Protein AF-A0A8I2G574-F1 (afdb_monomer_lite)

Secondary structure (DSSP, 8-state):
--GGGPPPP----EEEEEEEEEEE----BTTTEEEEEEEEEEEEEESS-EEEEEEEEEEEEES--SS-------TTPPP-PPPPTT--

Structure (mmCIF, N/CA/C/O backbone):
data_AF-A0A8I2G574-F1
#
_entry.id   AF-A0A8I2G574-F1
#
loop_
_atom_site.group_PDB
_atom_site.id
_atom_site.type_symbol
_atom_site.label_atom_id
_atom_site.label_alt_id
_atom_site.label_comp_id
_atom_site.label_asym_id
_atom_site.label_entity_id
_atom_site.label_seq_id
_atom_site.pdbx_PDB_ins_code
_atom_site.Cartn_x
_atom_site.Cartn_y
_atom_site.Cartn_z
_atom_site.occupancy
_atom_site.B_iso_or_equiv
_atom_site.auth_seq_id
_atom_site.auth_comp_id
_atom_site.auth_asym_id
_atom_site.auth_atom_id
_atom_site.pdbx_PDB_model_num
ATOM 1 N N . ASN A 1 1 ? 28.322 -21.312 -17.704 1.00 73.88 1 ASN A N 1
ATOM 2 C CA . ASN A 1 1 ? 28.218 -20.387 -16.556 1.00 73.88 1 ASN A CA 1
ATOM 3 C C . ASN A 1 1 ? 27.033 -19.463 -16.795 1.00 73.88 1 ASN A C 1
ATOM 5 O O . ASN A 1 1 ? 26.823 -19.087 -17.936 1.00 73.88 1 ASN A O 1
ATOM 9 N N . GLY A 1 2 ? 26.204 -19.183 -15.783 1.00 85.62 2 GLY A N 1
ATOM 10 C CA . GLY A 1 2 ? 24.964 -18.395 -15.954 1.00 85.62 2 GLY A CA 1
ATOM 11 C C . GLY A 1 2 ? 25.159 -16.875 -15.909 1.00 85.62 2 GLY A C 1
ATOM 12 O O . GLY A 1 2 ? 24.363 -16.138 -16.474 1.00 85.62 2 GLY A O 1
ATOM 13 N N . TRP A 1 3 ? 26.249 -16.425 -15.287 1.00 87.12 3 TRP A N 1
ATOM 14 C CA . TRP A 1 3 ? 26.593 -15.013 -15.098 1.00 87.12 3 TRP A CA 1
ATOM 15 C C . TRP A 1 3 ? 26.874 -14.260 -16.403 1.00 87.12 3 TRP A C 1
ATOM 17 O O . TRP A 1 3 ? 26.622 -13.067 -16.476 1.00 87.12 3 TRP A O 1
ATOM 27 N N . ASP A 1 4 ? 27.303 -14.962 -17.453 1.00 90.25 4 ASP A N 1
ATOM 28 C CA . ASP A 1 4 ? 27.568 -14.357 -18.766 1.00 90.25 4 ASP A CA 1
ATOM 29 C C . ASP A 1 4 ? 26.281 -13.896 -19.489 1.00 90.25 4 ASP A C 1
ATOM 31 O O . ASP A 1 4 ? 26.365 -13.209 -20.499 1.00 90.25 4 ASP A O 1
ATOM 35 N N . ASN A 1 5 ? 25.094 -14.279 -18.993 1.00 90.38 5 ASN A N 1
ATOM 36 C CA . ASN A 1 5 ? 23.782 -13.878 -19.524 1.00 90.38 5 ASN A CA 1
ATOM 37 C C . ASN A 1 5 ? 22.935 -13.147 -18.463 1.00 90.38 5 ASN A C 1
ATOM 39 O O . ASN A 1 5 ? 21.707 -13.250 -18.461 1.00 90.38 5 ASN A O 1
ATOM 43 N N . GLN A 1 6 ? 23.580 -12.479 -17.504 1.00 91.75 6 GLN A N 1
ATOM 44 C CA . GLN A 1 6 ? 22.875 -11.653 -16.525 1.00 91.75 6 GLN A CA 1
ATOM 45 C C . GLN A 1 6 ? 22.231 -10.421 -17.181 1.00 91.75 6 GLN A C 1
ATOM 47 O O . GLN A 1 6 ? 22.564 -10.051 -18.303 1.00 91.75 6 GLN A O 1
ATOM 52 N N . ILE A 1 7 ? 21.328 -9.764 -16.455 1.00 90.25 7 ILE A N 1
ATOM 53 C CA . ILE A 1 7 ? 20.789 -8.462 -16.861 1.00 90.25 7 ILE A CA 1
ATOM 54 C C . ILE A 1 7 ? 21.910 -7.413 -16.787 1.00 90.25 7 ILE A C 1
ATOM 56 O O . ILE A 1 7 ? 22.692 -7.400 -15.830 1.00 90.25 7 ILE A O 1
ATOM 60 N N . ASP A 1 8 ? 21.979 -6.549 -17.800 1.00 90.19 8 ASP A N 1
ATOM 61 C CA . ASP A 1 8 ? 22.951 -5.460 -17.879 1.00 90.19 8 ASP A CA 1
ATOM 62 C C . ASP A 1 8 ? 22.701 -4.377 -16.818 1.00 90.19 8 ASP A C 1
ATOM 64 O O . ASP A 1 8 ? 21.582 -4.161 -16.347 1.00 90.19 8 ASP A O 1
ATOM 68 N N . THR A 1 9 ? 23.763 -3.665 -16.444 1.00 92.75 9 THR A N 1
ATOM 69 C CA . THR A 1 9 ? 23.671 -2.539 -15.508 1.00 92.75 9 THR A CA 1
ATOM 70 C C . THR A 1 9 ? 23.039 -1.321 -16.184 1.00 92.75 9 THR A C 1
ATOM 72 O O . THR A 1 9 ? 23.575 -0.808 -17.165 1.00 92.75 9 THR A O 1
ATOM 75 N N . GLU A 1 10 ? 21.972 -0.785 -15.590 1.00 91.50 10 GLU A N 1
ATOM 76 C CA . GLU A 1 10 ? 21.320 0.465 -15.998 1.00 91.50 10 GLU A CA 1
ATOM 77 C C . GLU A 1 10 ? 21.044 1.352 -14.768 1.00 91.50 10 GLU A C 1
ATOM 79 O O . GLU A 1 10 ? 20.784 0.854 -13.670 1.00 91.50 10 GLU A O 1
ATOM 84 N N . LEU A 1 11 ? 21.100 2.679 -14.929 1.00 94.12 11 LEU A N 1
ATOM 85 C CA . LEU A 1 11 ? 20.669 3.614 -13.886 1.00 94.12 11 LEU A CA 1
ATOM 86 C C . LEU A 1 11 ? 19.150 3.518 -13.702 1.00 94.12 11 LEU A C 1
ATOM 88 O O . LEU A 1 11 ? 18.410 3.917 -14.591 1.00 94.12 11 LEU A O 1
ATOM 92 N N . GLY A 1 12 ? 18.679 3.060 -12.543 1.00 93.69 12 GLY A N 1
ATOM 93 C CA . GLY A 1 12 ? 17.249 3.000 -12.227 1.00 93.69 12 GLY A CA 1
ATOM 94 C C . GLY A 1 12 ? 16.699 4.311 -11.655 1.00 93.69 12 GLY A C 1
ATOM 95 O O . GLY A 1 12 ? 17.223 4.822 -10.667 1.00 93.69 12 GLY A O 1
ATOM 96 N N . ILE A 1 13 ? 15.614 4.828 -12.236 1.00 95.00 13 ILE A N 1
ATOM 97 C CA . ILE A 1 13 ? 14.851 5.977 -11.724 1.00 95.00 13 ILE A CA 1
ATOM 98 C C . ILE A 1 13 ? 13.363 5.623 -11.743 1.00 95.00 13 ILE A C 1
ATOM 100 O O . ILE A 1 13 ? 12.857 5.117 -12.746 1.00 95.00 13 ILE A O 1
ATOM 104 N N . ALA A 1 14 ? 12.654 5.914 -10.650 1.00 93.94 14 ALA A N 1
ATOM 105 C CA . ALA A 1 14 ? 11.211 5.720 -10.551 1.00 93.94 14 ALA A CA 1
ATOM 106 C C . ALA A 1 14 ? 10.537 6.842 -9.748 1.00 93.94 14 ALA A C 1
ATOM 108 O O . ALA A 1 14 ? 11.056 7.289 -8.726 1.00 93.94 14 ALA A O 1
ATOM 109 N N . PHE A 1 15 ? 9.352 7.249 -10.199 1.00 93.75 15 PHE A N 1
ATOM 110 C CA . PHE A 1 15 ? 8.397 8.056 -9.447 1.00 93.75 15 PHE A CA 1
ATOM 111 C C . PHE A 1 15 ? 7.330 7.134 -8.872 1.00 93.75 15 PHE A C 1
ATOM 113 O O . PHE A 1 15 ? 6.777 6.310 -9.600 1.00 93.75 15 PHE A O 1
ATOM 120 N N . ILE A 1 16 ? 7.047 7.267 -7.580 1.00 92.62 16 ILE A N 1
ATOM 121 C CA . ILE A 1 16 ? 6.126 6.389 -6.857 1.00 92.62 16 ILE A CA 1
ATOM 122 C C . ILE A 1 16 ? 5.154 7.255 -6.065 1.00 92.62 16 ILE A C 1
ATOM 124 O O . ILE A 1 16 ? 5.564 8.213 -5.412 1.00 92.62 16 ILE A O 1
ATOM 128 N N . TYR A 1 17 ? 3.870 6.917 -6.141 1.00 89.75 17 TYR A N 1
ATOM 129 C CA . TYR A 1 17 ? 2.805 7.550 -5.376 1.00 89.75 17 TYR A CA 1
ATOM 130 C C . TYR A 1 17 ? 1.889 6.479 -4.791 1.00 89.75 17 TYR A C 1
ATOM 132 O O . TYR A 1 17 ? 1.475 5.567 -5.506 1.00 89.75 17 TYR A O 1
ATOM 140 N N . ASP A 1 18 ? 1.550 6.604 -3.512 1.00 88.62 18 ASP A N 1
ATOM 141 C CA . ASP A 1 18 ? 0.595 5.734 -2.83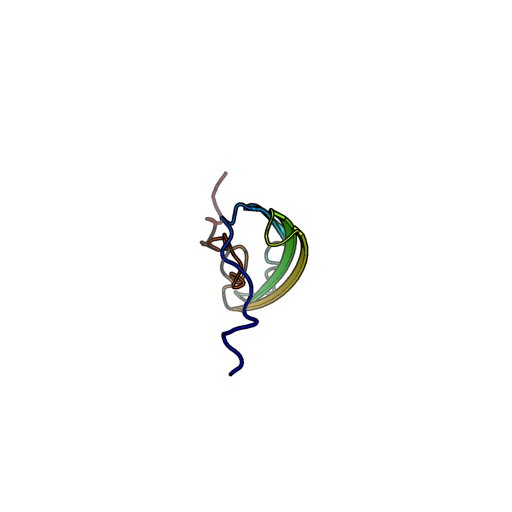2 1.00 88.62 18 ASP A CA 1
ATOM 142 C C . ASP A 1 18 ? -0.367 6.573 -1.993 1.00 88.62 18 ASP A C 1
ATOM 144 O O . ASP A 1 18 ? -0.015 7.642 -1.486 1.00 88.62 18 ASP A O 1
ATOM 148 N N . ARG A 1 19 ? -1.611 6.111 -1.880 1.00 87.69 19 ARG A N 1
ATO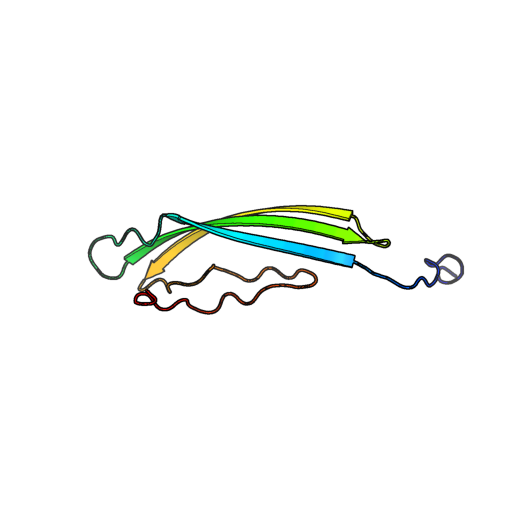M 149 C CA . ARG A 1 19 ? -2.660 6.808 -1.144 1.00 87.69 19 ARG A CA 1
ATOM 150 C C . ARG A 1 19 ? -3.532 5.823 -0.391 1.00 87.69 19 ARG A C 1
ATOM 152 O O . ARG A 1 19 ? -4.083 4.895 -0.978 1.00 87.69 19 ARG A O 1
ATOM 159 N N . LYS A 1 20 ? -3.737 6.097 0.897 1.00 88.31 20 LYS A N 1
ATOM 160 C CA . LYS A 1 20 ? -4.641 5.346 1.771 1.00 88.31 20 LYS A CA 1
ATOM 161 C C . LYS A 1 20 ? -5.866 6.162 2.165 1.00 88.31 20 LYS A C 1
ATOM 163 O O . LYS A 1 20 ? -5.796 7.383 2.307 1.00 88.31 20 LYS A O 1
ATOM 168 N N . TYR A 1 21 ? -6.980 5.470 2.369 1.00 87.31 21 TYR A N 1
ATOM 169 C CA . TYR A 1 21 ? -8.219 6.029 2.900 1.00 87.31 21 TYR A CA 1
ATOM 170 C C . TYR A 1 21 ? -8.818 5.074 3.929 1.00 87.31 21 TYR A C 1
ATOM 172 O O . TYR A 1 21 ? -8.980 3.888 3.650 1.00 87.31 21 TYR A O 1
ATOM 180 N N . ARG A 1 22 ? -9.206 5.595 5.095 1.00 85.56 22 ARG A N 1
ATOM 181 C CA . ARG A 1 22 ? -10.022 4.861 6.068 1.00 85.56 22 ARG A CA 1
ATOM 182 C C . ARG A 1 22 ? -11.494 5.099 5.725 1.00 85.56 22 ARG A C 1
ATOM 184 O O . ARG A 1 22 ? -11.971 6.222 5.848 1.00 85.56 22 ARG A O 1
ATOM 191 N N . LEU A 1 23 ? -12.188 4.075 5.226 1.00 77.94 23 LEU A N 1
ATOM 192 C CA . LEU A 1 23 ? -13.583 4.196 4.770 1.00 77.94 23 LEU A CA 1
ATOM 193 C C . LEU A 1 23 ? -14.585 4.101 5.918 1.00 77.94 23 LEU A C 1
ATOM 195 O O . LEU A 1 23 ? -15.623 4.755 5.896 1.00 77.94 23 LEU A O 1
ATOM 199 N N . VAL A 1 24 ? -14.272 3.262 6.901 1.00 70.06 24 VAL A N 1
ATOM 200 C CA . VAL A 1 24 ? -15.092 3.049 8.089 1.00 70.06 24 VAL A CA 1
ATOM 201 C C . VAL A 1 24 ? -14.214 3.426 9.274 1.00 70.06 24 VAL A C 1
ATOM 203 O O . VAL A 1 24 ? -13.377 2.611 9.649 1.00 70.06 24 VAL A O 1
ATOM 206 N N . PRO A 1 25 ? -14.285 4.666 9.792 1.00 64.75 25 PRO A N 1
ATOM 207 C CA . PRO A 1 25 ? -13.632 5.001 11.052 1.00 64.75 25 PRO A CA 1
ATOM 208 C C . PRO A 1 25 ? -14.243 4.150 12.169 1.00 64.75 25 PRO A C 1
ATOM 210 O O . PRO A 1 25 ? -15.419 3.800 12.070 1.00 64.75 25 PRO A O 1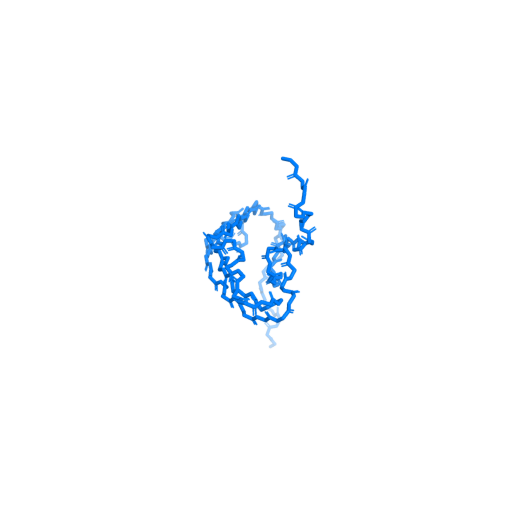
ATOM 213 N N . ASP A 1 26 ? -13.428 3.801 13.170 1.00 64.25 26 ASP A N 1
ATOM 214 C CA . ASP A 1 26 ? -13.737 2.823 14.221 1.00 64.25 26 ASP A CA 1
ATOM 215 C C . ASP A 1 26 ? -15.218 2.832 14.633 1.00 64.25 26 ASP A C 1
ATOM 217 O O . ASP A 1 26 ? -15.699 3.749 15.307 1.00 64.25 26 ASP A O 1
ATOM 221 N N . LEU A 1 27 ? -15.960 1.811 14.191 1.00 63.62 27 LEU A N 1
ATOM 222 C CA . LEU A 1 27 ? -17.319 1.584 14.665 1.00 63.62 27 LEU A CA 1
ATOM 223 C C . LEU A 1 27 ? -17.195 0.903 16.021 1.00 63.62 27 LEU A C 1
ATOM 225 O O . LEU A 1 27 ? -17.247 -0.323 16.117 1.00 63.62 27 LEU A O 1
ATOM 229 N N . GLY A 1 28 ? -17.005 1.713 17.061 1.00 58.56 28 GLY A N 1
ATOM 230 C CA . GLY A 1 28 ? -16.962 1.226 18.430 1.00 58.56 28 GLY A CA 1
ATOM 231 C C . GLY A 1 28 ? -18.225 0.421 18.742 1.00 58.56 28 GLY A C 1
ATOM 232 O O . GLY A 1 28 ? -19.336 0.957 18.772 1.00 58.56 28 GLY A O 1
ATOM 233 N N . PHE A 1 29 ? -18.064 -0.879 18.976 1.00 62.00 29 PHE A N 1
ATOM 234 C CA . PHE A 1 29 ? -19.102 -1.710 19.579 1.00 62.00 29 PHE A CA 1
ATOM 235 C C . PHE A 1 29 ? -18.910 -1.678 21.098 1.00 62.00 29 PHE A C 1
ATOM 237 O O . PHE A 1 29 ? -17.800 -1.454 21.571 1.00 62.00 29 PHE A O 1
ATOM 244 N N . SER A 1 30 ? -19.982 -1.877 21.877 1.00 56.78 30 SER A N 1
ATOM 245 C CA . SER A 1 30 ? -19.999 -1.656 23.336 1.00 56.78 30 SER A CA 1
ATOM 246 C C . SER A 1 30 ? -18.671 -2.011 24.043 1.00 56.78 30 SER A C 1
ATOM 248 O O . SER A 1 30 ? -18.303 -3.186 24.118 1.00 56.78 30 SER A O 1
ATOM 250 N N . GLY A 1 31 ? -17.958 -1.012 24.576 1.00 67.94 31 GLY A N 1
ATOM 251 C CA . GLY A 1 31 ? -16.627 -1.188 25.176 1.00 67.94 31 GLY A CA 1
ATOM 252 C C . GLY A 1 31 ? -15.490 -0.658 24.293 1.00 67.94 31 GLY A C 1
ATOM 253 O O . GLY A 1 31 ? -15.689 0.289 23.546 1.00 67.94 31 GLY A O 1
ATOM 254 N N . GLN A 1 32 ? -14.287 -1.236 24.417 1.00 80.38 32 GLN A N 1
ATOM 255 C CA . GLN A 1 32 ? -13.100 -0.853 23.629 1.00 80.38 32 GLN A CA 1
ATOM 256 C C . GLN A 1 32 ? -12.941 -1.695 22.344 1.00 80.38 32 GLN A C 1
ATOM 258 O O . GLN A 1 32 ? -11.884 -1.660 21.729 1.00 80.38 32 GLN A O 1
ATOM 263 N N . TRP A 1 33 ? -13.928 -2.504 21.946 1.00 84.25 33 TRP A N 1
ATOM 264 C CA . TRP A 1 33 ? -13.837 -3.295 20.711 1.00 84.25 33 TRP A CA 1
ATOM 265 C C . TRP A 1 33 ? -14.155 -2.434 19.490 1.00 84.25 33 TRP A C 1
ATOM 267 O O . TRP A 1 33 ? -15.202 -1.789 19.451 1.00 84.25 33 TRP A O 1
ATOM 277 N N . GLY A 1 34 ? -13.283 -2.495 18.487 1.00 86.19 34 GLY A N 1
ATOM 278 C CA . GLY A 1 34 ? -13.384 -1.704 17.270 1.00 86.19 34 GLY A CA 1
ATOM 279 C C . GLY A 1 34 ? -13.310 -2.534 15.996 1.00 86.19 34 GLY A C 1
ATOM 280 O O . GLY A 1 34 ? -12.729 -3.628 15.975 1.00 86.19 34 GLY A O 1
ATOM 281 N N . VAL A 1 35 ? -13.904 -2.001 14.929 1.00 87.00 35 VAL A N 1
ATOM 282 C CA . VAL A 1 35 ? -13.761 -2.516 13.562 1.00 87.00 35 VAL A CA 1
ATOM 283 C C . VAL A 1 35 ? -13.530 -1.351 12.612 1.00 87.00 35 VAL A C 1
ATOM 285 O O . VAL A 1 35 ? -14.228 -0.338 12.686 1.00 87.00 35 VAL A O 1
ATOM 288 N N . ASP A 1 36 ? -12.585 -1.505 11.691 1.00 87.19 36 ASP A N 1
ATOM 289 C CA . ASP A 1 36 ? -12.370 -0.524 10.635 1.00 87.19 36 ASP A CA 1
ATOM 290 C C . ASP A 1 36 ? -11.974 -1.164 9.302 1.00 87.19 36 ASP A C 1
ATOM 292 O O . ASP A 1 36 ? -11.762 -2.376 9.169 1.00 87.19 36 ASP A O 1
ATOM 296 N N . THR A 1 37 ? -11.969 -0.336 8.261 1.00 89.62 37 THR A N 1
ATOM 297 C CA . THR A 1 37 ? -11.543 -0.742 6.923 1.00 89.62 37 THR A CA 1
ATOM 298 C C . THR A 1 37 ? -10.739 0.366 6.270 1.00 89.62 37 THR A C 1
ATOM 300 O O . THR A 1 37 ? -11.192 1.511 6.165 1.00 89.62 37 THR A O 1
ATOM 303 N N . ILE A 1 38 ? -9.557 -0.002 5.790 1.00 89.56 38 ILE A N 1
ATOM 304 C CA . ILE A 1 38 ? -8.627 0.862 5.075 1.00 89.56 38 ILE A CA 1
ATOM 305 C C . ILE A 1 38 ? -8.502 0.350 3.646 1.00 89.56 38 ILE A C 1
ATOM 307 O O . ILE A 1 38 ? -8.307 -0.838 3.403 1.00 89.56 38 ILE A O 1
ATOM 311 N N . ILE A 1 39 ? -8.594 1.256 2.685 1.00 90.38 39 ILE A N 1
ATOM 312 C CA . ILE A 1 39 ? -8.268 0.984 1.289 1.00 90.38 39 ILE A CA 1
ATOM 313 C C . ILE A 1 39 ? -6.995 1.727 0.915 1.00 90.38 39 ILE A C 1
ATOM 315 O O . ILE A 1 39 ? -6.700 2.789 1.463 1.00 90.38 39 ILE A O 1
ATOM 319 N N . ASN A 1 40 ? -6.249 1.187 -0.039 1.00 90.12 40 ASN A N 1
ATOM 320 C CA . ASN A 1 40 ? -5.095 1.860 -0.612 1.00 90.12 40 ASN A CA 1
ATOM 321 C C . ASN A 1 40 ? -5.048 1.701 -2.128 1.00 90.12 40 ASN A C 1
ATOM 323 O O . ASN A 1 40 ? -5.544 0.711 -2.670 1.00 90.12 40 ASN A O 1
ATOM 327 N N . ALA A 1 41 ? -4.473 2.696 -2.792 1.00 91.06 41 ALA A N 1
ATOM 328 C CA . ALA A 1 41 ? -4.224 2.699 -4.219 1.00 91.06 41 ALA A CA 1
ATOM 329 C C . ALA A 1 41 ? -2.989 3.545 -4.536 1.00 91.06 41 ALA A C 1
ATOM 331 O O . ALA A 1 41 ? -2.839 4.655 -4.027 1.00 91.06 41 ALA A O 1
ATOM 332 N N . GLY A 1 42 ? -2.157 3.047 -5.443 1.00 91.44 42 GLY A N 1
ATOM 333 C CA . GLY A 1 42 ? -0.916 3.700 -5.822 1.00 91.44 42 GLY A CA 1
ATOM 334 C C . GLY A 1 42 ? -0.426 3.298 -7.204 1.00 91.44 42 GLY A C 1
ATOM 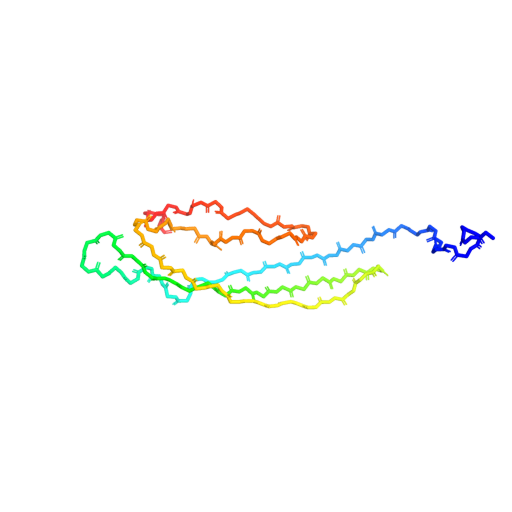335 O O . GLY A 1 42 ? -0.968 2.411 -7.868 1.00 91.44 42 GLY A O 1
ATOM 336 N N . ALA A 1 43 ? 0.634 3.958 -7.645 1.00 92.75 43 ALA A N 1
ATOM 337 C CA . ALA A 1 43 ? 1.272 3.715 -8.924 1.00 92.75 43 ALA A CA 1
ATOM 338 C C . ALA A 1 43 ? 2.766 4.015 -8.858 1.00 92.75 43 ALA A C 1
ATOM 340 O O . ALA A 1 43 ? 3.227 4.827 -8.055 1.00 92.75 43 ALA A O 1
ATOM 341 N N . ALA A 1 44 ? 3.508 3.374 -9.751 1.00 93.88 44 ALA A N 1
ATOM 342 C CA . ALA A 1 44 ? 4.897 3.679 -10.001 1.00 93.88 44 ALA A CA 1
ATOM 343 C C . ALA A 1 44 ? 5.172 3.761 -11.499 1.00 93.88 44 ALA A C 1
ATOM 345 O O . ALA A 1 44 ? 4.636 2.976 -12.284 1.00 93.88 44 ALA A O 1
ATOM 346 N N . ALA A 1 45 ? 6.040 4.694 -11.873 1.00 95.94 45 ALA A N 1
ATOM 347 C CA . ALA A 1 45 ? 6.521 4.874 -13.232 1.00 95.94 45 ALA A CA 1
ATOM 348 C C . ALA A 1 45 ? 8.036 5.084 -13.210 1.00 95.94 45 ALA A C 1
ATOM 350 O O . ALA A 1 45 ? 8.534 6.042 -12.618 1.00 95.94 45 ALA A O 1
ATOM 351 N N . GLY A 1 46 ? 8.765 4.187 -13.861 1.00 94.94 46 GLY A N 1
ATOM 352 C CA . GLY A 1 46 ? 10.218 4.197 -13.939 1.00 94.94 46 GLY A CA 1
ATOM 353 C C . GLY A 1 46 ? 10.721 3.356 -15.105 1.00 94.94 46 GLY A C 1
ATOM 354 O O . GLY A 1 46 ? 9.951 2.645 -15.753 1.00 94.94 46 GLY A O 1
ATOM 355 N N . ASN A 1 47 ? 12.022 3.429 -15.374 1.00 93.75 47 ASN A N 1
ATOM 356 C CA . ASN A 1 47 ? 12.648 2.662 -16.457 1.00 93.75 47 ASN A CA 1
ATOM 357 C C . ASN A 1 47 ? 12.806 1.168 -16.131 1.00 93.75 47 ASN A C 1
ATOM 359 O O . ASN A 1 47 ? 12.852 0.351 -17.043 1.00 93.75 47 ASN A O 1
ATOM 363 N N . ILE A 1 48 ? 12.828 0.806 -14.845 1.00 91.00 48 ILE A N 1
ATOM 364 C CA . ILE A 1 48 ? 12.909 -0.594 -14.400 1.00 91.00 48 ILE A CA 1
ATOM 365 C C . ILE A 1 48 ? 11.519 -1.227 -14.249 1.00 91.00 48 ILE A C 1
ATOM 367 O O . ILE A 1 48 ? 11.330 -2.407 -14.538 1.00 91.00 48 ILE A O 1
ATOM 371 N N . PHE A 1 49 ? 10.532 -0.457 -13.786 1.00 90.25 49 PHE A N 1
ATOM 372 C CA . PHE A 1 49 ? 9.171 -0.939 -13.573 1.00 90.25 49 PHE A CA 1
ATOM 373 C C . PHE A 1 49 ? 8.145 0.174 -13.761 1.00 90.25 49 PHE A C 1
ATOM 375 O O . PHE A 1 49 ? 8.359 1.322 -13.379 1.00 90.25 49 PHE A O 1
ATOM 382 N N . THR A 1 50 ? 6.990 -0.194 -14.307 1.00 94.75 50 THR A N 1
ATOM 383 C CA . THR A 1 50 ? 5.794 0.647 -14.335 1.00 94.75 50 THR A CA 1
ATOM 384 C C . THR A 1 50 ? 4.609 -0.217 -13.940 1.00 94.75 50 THR A C 1
ATOM 386 O O . THR A 1 50 ? 4.358 -1.246 -14.566 1.00 94.75 50 THR A O 1
ATOM 389 N N . HIS A 1 51 ? 3.907 0.161 -12.877 1.00 92.75 51 HIS A N 1
ATOM 390 C CA . HIS A 1 51 ? 2.779 -0.613 -12.371 1.00 92.75 51 HIS A CA 1
ATOM 391 C C . HIS A 1 51 ? 1.788 0.263 -11.608 1.00 92.75 51 HIS A C 1
ATOM 393 O O . HIS A 1 51 ? 2.088 1.375 -11.180 1.00 92.75 51 HIS A O 1
ATOM 399 N N . VAL A 1 52 ? 0.602 -0.289 -11.392 1.00 93.75 52 VAL A N 1
ATOM 400 C CA . VAL A 1 52 ? -0.413 0.234 -10.475 1.00 93.75 52 VAL A CA 1
ATOM 401 C C . VAL A 1 52 ? -0.661 -0.802 -9.385 1.00 93.75 52 VAL A C 1
ATOM 403 O O . VAL A 1 52 ? -0.363 -1.982 -9.573 1.00 93.75 52 VAL A O 1
ATOM 406 N N . ASN A 1 53 ? -1.147 -0.376 -8.226 1.00 89.38 53 ASN A N 1
ATOM 407 C CA . ASN A 1 53 ? -1.490 -1.266 -7.124 1.00 89.38 53 ASN A CA 1
ATOM 408 C C . ASN A 1 53 ? -2.717 -0.753 -6.364 1.00 89.38 53 ASN A C 1
ATOM 410 O O . ASN A 1 53 ? -3.001 0.444 -6.362 1.00 89.38 53 ASN A O 1
ATOM 414 N N . SER A 1 54 ? -3.442 -1.673 -5.736 1.00 90.75 54 SER A N 1
ATOM 415 C CA . SER A 1 54 ? -4.553 -1.366 -4.840 1.00 90.75 54 SER A CA 1
ATOM 416 C C . SER A 1 54 ? -4.755 -2.493 -3.835 1.00 90.75 54 SER A C 1
ATOM 418 O O . SER A 1 54 ? -4.531 -3.657 -4.173 1.00 90.75 54 SER A O 1
ATOM 420 N N . GLY A 1 55 ? -5.242 -2.176 -2.638 1.00 88.88 55 GLY A N 1
ATOM 421 C CA . GLY A 1 55 ? -5.509 -3.160 -1.593 1.00 88.88 55 GLY A CA 1
ATOM 422 C C . GLY A 1 55 ? -6.582 -2.718 -0.604 1.00 88.88 55 GLY A C 1
ATOM 423 O O . GLY A 1 55 ? -6.952 -1.545 -0.543 1.00 88.88 55 GLY A O 1
ATOM 424 N N . ILE A 1 56 ? -7.078 -3.685 0.166 1.00 90.88 56 ILE A N 1
ATOM 425 C CA . ILE A 1 56 ? -8.073 -3.497 1.224 1.00 90.88 56 ILE A CA 1
ATOM 426 C C . ILE A 1 56 ? -7.562 -4.210 2.475 1.00 90.88 56 ILE A C 1
ATOM 428 O O . ILE A 1 56 ? -7.107 -5.350 2.396 1.00 90.88 56 ILE A O 1
ATOM 432 N N . GLU A 1 57 ? -7.665 -3.545 3.617 1.00 89.75 57 GLU A N 1
ATOM 433 C CA . GLU A 1 57 ? -7.342 -4.061 4.940 1.00 89.75 57 GLU A CA 1
ATOM 434 C C . GLU A 1 57 ? -8.567 -3.890 5.841 1.00 89.75 57 GLU A C 1
ATOM 436 O O . GLU A 1 57 ? -9.126 -2.800 5.939 1.00 89.75 57 GLU A O 1
ATOM 441 N N . MET A 1 58 ? -9.002 -4.977 6.474 1.00 90.31 58 MET A N 1
ATOM 442 C CA . MET A 1 58 ? -1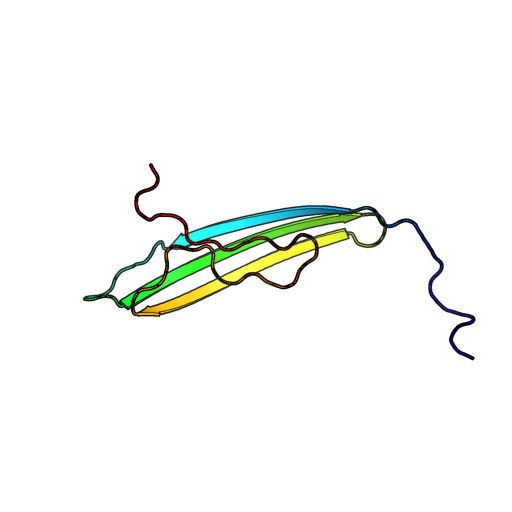0.085 -4.972 7.458 1.00 90.31 58 MET A CA 1
ATOM 443 C C . MET A 1 58 ? -9.502 -5.362 8.806 1.00 90.31 58 MET A C 1
ATOM 445 O O . MET A 1 58 ? -8.773 -6.355 8.889 1.00 90.31 58 MET A O 1
ATOM 449 N N . ARG A 1 59 ? -9.831 -4.609 9.855 1.00 89.50 59 ARG A N 1
ATOM 450 C CA . ARG A 1 59 ? -9.283 -4.841 11.193 1.00 89.50 59 ARG A CA 1
ATOM 451 C C . ARG A 1 59 ? -10.391 -4.962 12.216 1.00 89.50 59 ARG A C 1
ATOM 453 O O . ARG A 1 59 ? -11.399 -4.272 12.134 1.00 89.50 59 ARG A O 1
ATOM 460 N N . PHE A 1 60 ? -10.174 -5.844 13.183 1.00 88.25 60 PHE A N 1
ATOM 461 C CA . PHE A 1 60 ? -11.047 -6.067 14.326 1.00 88.25 60 PHE A CA 1
ATOM 462 C C . PHE A 1 60 ? -10.178 -6.314 15.555 1.00 88.25 60 PHE A C 1
ATOM 464 O O . PHE A 1 60 ? -9.270 -7.147 15.506 1.00 88.25 60 PHE A O 1
ATOM 471 N N . GLY A 1 61 ? -10.444 -5.618 16.656 1.00 87.44 61 GLY A N 1
ATOM 472 C CA . GLY A 1 61 ? -9.634 -5.785 17.856 1.00 87.44 61 GLY A CA 1
ATOM 473 C C . GLY A 1 61 ? -10.066 -4.928 19.032 1.00 87.44 61 GLY A C 1
ATOM 474 O O . GLY A 1 61 ? -10.981 -4.117 18.939 1.00 87.44 61 GLY A O 1
ATOM 475 N N . TRP A 1 62 ? -9.391 -5.135 20.158 1.00 86.00 62 TRP A N 1
ATOM 476 C CA . TRP A 1 62 ? -9.549 -4.327 21.362 1.00 86.00 62 TRP A CA 1
ATOM 477 C C . TRP A 1 62 ? -8.629 -3.106 21.303 1.00 86.00 62 TRP A C 1
ATOM 479 O O . TRP A 1 62 ? -7.431 -3.256 21.073 1.00 86.00 62 TRP A O 1
ATOM 489 N N . ASN A 1 63 ? -9.184 -1.926 21.566 1.00 82.69 63 ASN A N 1
ATOM 490 C CA . ASN A 1 63 ? -8.517 -0.629 21.571 1.00 82.69 63 ASN A CA 1
ATOM 491 C C . ASN A 1 63 ? -7.725 -0.387 20.278 1.00 82.69 63 ASN A C 1
ATOM 493 O O . ASN A 1 63 ? -6.508 -0.184 20.310 1.00 82.69 63 ASN A O 1
ATOM 497 N N . LEU A 1 64 ? -8.425 -0.489 19.144 1.00 82.62 64 LEU A N 1
ATOM 498 C CA . LEU A 1 64 ? -7.819 -0.383 17.825 1.00 82.62 64 LEU A CA 1
ATOM 499 C C . LEU A 1 64 ? -7.195 1.018 17.650 1.00 82.62 64 LEU A C 1
ATOM 501 O O . LEU A 1 64 ? -7.890 2.017 17.839 1.00 82.62 64 LEU A O 1
ATOM 505 N N . PRO A 1 65 ? -5.892 1.124 17.336 1.00 78.50 65 PRO A N 1
ATOM 506 C CA . PRO A 1 65 ? -5.236 2.416 17.179 1.00 78.50 65 PRO A CA 1
ATOM 507 C C . PRO A 1 65 ? -5.758 3.158 15.946 1.00 78.50 65 PRO A C 1
ATOM 509 O O . PRO A 1 65 ? -6.032 2.564 14.901 1.00 78.50 65 PRO A O 1
ATOM 512 N N . ALA A 1 66 ? -5.832 4.484 16.046 1.00 79.06 66 ALA A N 1
ATOM 513 C CA . ALA A 1 66 ? -6.265 5.359 14.964 1.00 79.06 66 ALA A CA 1
ATOM 514 C C . ALA A 1 66 ? -5.176 5.563 13.887 1.00 79.06 66 ALA A C 1
ATOM 516 O O . ALA A 1 66 ? -4.913 6.681 13.459 1.00 79.06 66 ALA A O 1
ATOM 517 N N . ASP A 1 67 ? -4.590 4.488 13.358 1.00 80.75 67 ASP A N 1
ATOM 518 C CA . ASP A 1 67 ? -3.543 4.517 12.322 1.00 80.75 67 ASP A CA 1
ATOM 519 C C . ASP A 1 67 ? -4.016 4.015 10.936 1.00 80.75 67 ASP A C 1
ATOM 521 O O . ASP A 1 67 ? -5.144 3.540 10.767 1.00 80.75 67 ASP A O 1
ATOM 525 N N . PHE A 1 68 ? -3.175 4.131 9.909 1.00 82.25 68 PHE A N 1
ATOM 526 C CA . PHE A 1 68 ? -3.499 3.705 8.538 1.00 82.25 68 PHE A CA 1
ATOM 527 C C . PHE A 1 68 ? -3.154 2.234 8.228 1.00 82.25 68 PHE A C 1
ATOM 529 O O . PHE A 1 68 ? -3.050 1.846 7.057 1.00 82.25 68 PHE A O 1
ATOM 536 N N . GLY A 1 69 ? -3.104 1.385 9.258 1.00 80.00 69 GLY A N 1
ATOM 537 C CA . GLY A 1 69 ? -3.014 -0.066 9.115 1.00 80.00 69 GLY A CA 1
ATOM 538 C C . GLY A 1 69 ? -1.583 -0.572 9.064 1.00 80.00 69 GLY A C 1
ATOM 539 O O . GLY A 1 69 ? -0.689 -0.042 9.720 1.00 80.00 69 GLY A O 1
ATOM 540 N N . THR A 1 70 ? -1.359 -1.641 8.301 1.00 74.12 70 THR A N 1
ATOM 541 C CA . THR A 1 70 ? -0.020 -2.209 8.126 1.00 74.12 70 THR A CA 1
ATOM 542 C C . THR A 1 70 ? 0.749 -1.530 6.989 1.00 74.12 70 THR A C 1
ATOM 544 O O . THR A 1 70 ? 0.189 -1.179 5.941 1.00 74.12 70 THR A O 1
ATOM 547 N N . SER A 1 71 ? 2.062 -1.358 7.175 1.00 71.75 71 SER A N 1
ATOM 548 C CA . SER A 1 71 ? 2.955 -0.925 6.098 1.00 71.75 71 SER A CA 1
ATOM 549 C C . SER A 1 71 ? 3.372 -2.151 5.296 1.00 71.75 71 SER A C 1
ATOM 551 O O . SER A 1 71 ? 4.077 -3.035 5.791 1.00 71.75 71 SER A O 1
ATOM 553 N N . LEU A 1 72 ? 2.918 -2.234 4.048 1.00 66.62 72 LEU A N 1
ATOM 554 C CA . LEU A 1 72 ? 3.376 -3.279 3.137 1.00 66.62 72 LEU A CA 1
ATOM 555 C C . LEU A 1 72 ? 4.817 -2.989 2.703 1.00 66.62 72 LEU A C 1
ATOM 557 O O . LEU A 1 72 ? 5.174 -1.841 2.440 1.00 66.62 72 LEU A O 1
ATOM 561 N N . ILE A 1 73 ? 5.627 -4.040 2.544 1.00 66.81 73 ILE A N 1
ATOM 562 C CA . ILE A 1 73 ? 6.971 -3.917 1.969 1.00 66.81 73 ILE A CA 1
ATOM 563 C C . ILE A 1 73 ? 6.831 -3.517 0.497 1.00 66.81 73 ILE A C 1
ATOM 565 O O . ILE A 1 73 ? 6.442 -4.325 -0.346 1.00 66.81 73 ILE A O 1
ATOM 569 N N . ARG A 1 74 ? 7.150 -2.258 0.190 1.00 71.00 74 ARG A N 1
ATOM 570 C CA . ARG A 1 74 ? 7.193 -1.709 -1.171 1.00 71.00 74 ARG A CA 1
ATOM 571 C C . ARG A 1 74 ? 8.278 -0.630 -1.274 1.00 71.00 74 ARG A C 1
ATOM 573 O O . ARG A 1 74 ? 8.607 -0.004 -0.264 1.00 71.00 74 ARG A O 1
ATOM 580 N N . PRO A 1 75 ? 8.856 -0.405 -2.468 1.00 61.75 75 PRO A N 1
ATOM 581 C CA . PRO A 1 75 ? 9.743 0.731 -2.696 1.00 61.75 75 PRO A CA 1
ATOM 582 C C . PRO A 1 75 ? 9.004 2.034 -2.366 1.00 61.75 75 PRO A C 1
ATOM 584 O O . PRO A 1 75 ? 7.861 2.200 -2.783 1.00 61.75 75 PRO A O 1
ATOM 587 N N . ALA A 1 76 ? 9.646 2.927 -1.606 1.00 63.38 76 ALA A N 1
ATOM 588 C CA . ALA A 1 76 ? 9.016 4.117 -1.017 1.00 63.38 76 ALA A CA 1
ATOM 589 C C . ALA A 1 76 ? 7.844 3.819 -0.052 1.00 63.38 76 ALA A C 1
ATOM 591 O O . ALA A 1 76 ? 6.912 4.610 0.043 1.00 63.38 76 ALA A O 1
ATOM 592 N N . GLY A 1 77 ? 7.885 2.679 0.653 1.00 61.31 77 GLY A N 1
ATOM 593 C CA . GLY A 1 77 ? 6.889 2.308 1.661 1.00 61.31 77 GLY A CA 1
ATOM 594 C C . GLY A 1 77 ? 6.678 3.391 2.723 1.00 61.31 77 GLY A C 1
ATOM 595 O O . GLY A 1 77 ? 7.636 4.008 3.193 1.00 61.31 77 GLY A O 1
ATOM 596 N N . ASP A 1 78 ? 5.409 3.611 3.062 1.00 63.34 78 ASP A N 1
ATOM 597 C CA . ASP A 1 78 ? 4.952 4.694 3.930 1.00 63.34 78 ASP A CA 1
ATOM 598 C C . ASP A 1 78 ? 4.960 4.287 5.417 1.00 63.34 78 ASP A C 1
ATOM 600 O O . ASP A 1 78 ? 5.014 3.097 5.754 1.00 63.34 78 ASP A O 1
ATOM 604 N N . THR A 1 79 ? 4.927 5.270 6.322 1.00 62.56 79 THR A N 1
ATOM 605 C CA . THR A 1 79 ? 4.842 5.023 7.774 1.00 62.56 79 THR A CA 1
ATOM 606 C C . THR A 1 79 ? 3.397 5.132 8.246 1.00 62.56 79 THR A C 1
ATOM 608 O O . THR A 1 79 ? 2.782 6.187 8.149 1.00 62.56 79 THR A O 1
ATOM 611 N N . GLU A 1 80 ? 2.872 4.066 8.845 1.00 68.69 80 GLU A N 1
ATOM 612 C CA . GLU A 1 80 ? 1.499 4.008 9.371 1.00 68.69 80 GLU A CA 1
ATOM 613 C C . GLU A 1 80 ? 1.432 4.541 10.804 1.00 68.69 80 GLU A C 1
ATOM 615 O O . GLU A 1 80 ? 0.904 3.890 11.702 1.00 68.69 80 GLU A O 1
ATOM 620 N N . ALA A 1 81 ? 2.063 5.688 11.060 1.00 63.09 81 ALA A N 1
ATOM 621 C CA . ALA A 1 81 ? 2.076 6.252 12.401 1.00 63.09 81 ALA A CA 1
ATOM 622 C C . ALA A 1 81 ? 0.631 6.531 12.862 1.00 63.09 81 ALA A C 1
ATOM 624 O O . ALA A 1 81 ? -0.209 6.921 12.043 1.00 63.09 81 ALA A O 1
ATOM 625 N N . PRO A 1 82 ? 0.325 6.334 14.154 1.00 60.41 82 PRO A N 1
ATOM 626 C CA . PRO A 1 82 ? -0.981 6.678 14.696 1.00 60.41 82 PRO A CA 1
ATOM 627 C C . PRO A 1 82 ? -1.283 8.152 14.436 1.00 60.41 82 PRO A C 1
ATOM 629 O O . PRO A 1 82 ? -0.481 9.020 14.779 1.00 60.41 82 PRO A O 1
ATOM 632 N N . ALA A 1 83 ? -2.431 8.417 13.812 1.00 61.75 83 ALA A N 1
ATOM 633 C CA . ALA A 1 83 ? -2.989 9.758 13.778 1.00 61.75 83 ALA A CA 1
ATOM 634 C C . ALA A 1 83 ? -3.635 10.026 15.141 1.00 61.75 83 ALA A C 1
ATOM 636 O O . ALA A 1 83 ? -4.255 9.128 15.720 1.00 61.75 83 ALA A O 1
ATOM 637 N N . ASP A 1 84 ? -3.458 11.237 15.668 1.00 58.94 84 ASP A N 1
ATOM 638 C CA . ASP A 1 84 ? -4.160 11.652 16.879 1.00 58.94 84 ASP A CA 1
ATOM 639 C C . ASP A 1 84 ? -5.669 11.667 16.593 1.00 58.94 84 ASP A C 1
ATOM 641 O O . ASP A 1 84 ? -6.114 12.129 15.540 1.00 58.94 84 ASP A O 1
ATOM 645 N N . THR A 1 85 ? -6.462 11.115 17.509 1.00 58.44 85 THR A N 1
ATOM 646 C CA . THR A 1 85 ? -7.924 11.113 17.399 1.00 58.44 85 THR A CA 1
ATOM 647 C C . THR A 1 85 ? -8.528 12.511 17.548 1.00 58.44 85 THR A C 1
ATOM 649 O O . THR A 1 85 ? -9.680 12.688 17.162 1.00 58.44 85 THR A O 1
ATOM 652 N N . ASP A 1 86 ? -7.759 13.475 18.072 1.00 56.97 86 ASP A N 1
ATOM 653 C CA . ASP A 1 86 ? -8.158 14.872 18.304 1.00 56.97 86 ASP A CA 1
ATOM 654 C C . ASP A 1 86 ? -7.446 15.895 17.378 1.00 56.97 86 ASP A C 1
ATOM 656 O O . ASP A 1 86 ? -7.494 17.099 17.646 1.00 56.97 86 ASP A O 1
ATOM 660 N N . ASP A 1 87 ? -6.788 15.460 16.292 1.00 45.69 87 ASP A N 1
ATOM 661 C CA . ASP A 1 87 ? -6.187 16.378 15.300 1.00 45.69 87 ASP A CA 1
ATOM 662 C C . ASP A 1 87 ? -7.306 17.110 14.508 1.00 45.69 87 ASP A C 1
ATOM 664 O O . ASP A 1 87 ? -8.147 16.425 13.912 1.00 45.69 87 ASP A O 1
ATOM 668 N N . PRO A 1 88 ? -7.393 18.463 14.543 1.00 51.06 88 PRO A N 1
ATOM 669 C CA . PRO A 1 88 ? -8.513 19.243 13.990 1.00 51.06 88 PRO A CA 1
ATOM 670 C C . PRO A 1 88 ? -8.747 19.130 12.475 1.00 51.06 88 PRO A C 1
ATOM 672 O O . PRO A 1 88 ? -7.774 18.982 11.700 1.00 51.06 88 PRO A O 1
#

Foldseek 3Di:
DCVVPDDDDDDKDKDKDKDKDWPAQWPDDPAQKTKTKMKMWMWMDIPVDTDIDIDMDIDIDGNDFQWRDDFDDDVVTDDRDGDDPPDD

pLDDT: mean 80.75, st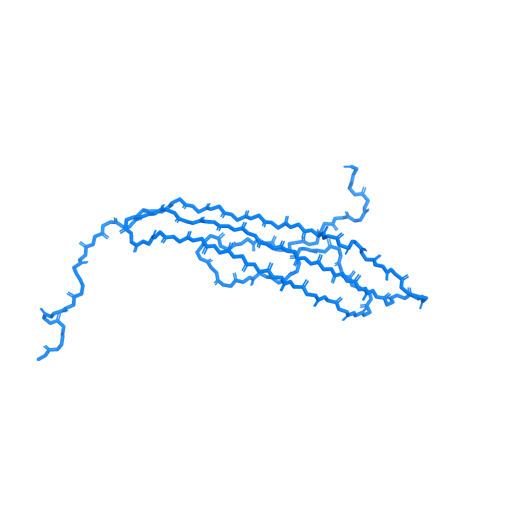d 13.03, range [45.69, 95.94]

Sequence (88 aa):
NGWDNQIDTELGIAFIYDRKYRLVPDLGFSGQWGVDTIINAGAAAGNIFTHVNSGIEMRFGWNLPADFGTSLIRPAGDTEAPADTDDP

Radius of gyration: 18.84 Å; chains: 1; bounding box: 48×40×45 Å